Protein AF-A0A6A6DDH5-F1 (afdb_monomer_lite)

Radius of gyration: 16.72 Å; chains: 1; bounding box: 47×40×47 Å

InterPro domains:
  IPR036465 von Willebrand factor A-like domain superfamily [SSF53300] (5-67)

Structure (mmCIF, N/CA/C/O backbone):
data_AF-A0A6A6DDH5-F1
#
_entry.id   AF-A0A6A6DDH5-F1
#
loop_
_atom_site.group_PDB
_atom_site.id
_atom_site.type_symbol
_atom_site.label_atom_id
_atom_site.label_alt_id
_atom_site.label_comp_id
_atom_site.label_asym_id
_atom_site.label_entity_id
_atom_site.label_seq_id
_atom_site.pdbx_PDB_ins_code
_atom_site.Cartn_x
_atom_site.Cartn_y
_atom_site.Car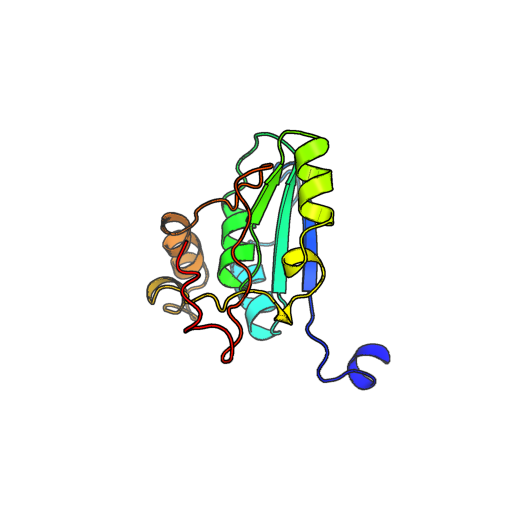tn_z
_atom_site.occupancy
_atom_site.B_iso_or_equiv
_atom_site.auth_seq_id
_atom_site.auth_comp_id
_atom_site.auth_asym_id
_atom_site.auth_atom_id
_atom_site.pdbx_PDB_model_num
ATOM 1 N N . MET A 1 1 ? -0.690 1.137 24.862 1.00 54.47 1 MET A N 1
ATOM 2 C CA . MET A 1 1 ? -1.918 0.308 24.766 1.00 54.47 1 MET A CA 1
ATOM 3 C C . MET A 1 1 ? -3.210 1.099 25.003 1.00 54.47 1 MET A C 1
ATOM 5 O O . MET A 1 1 ? -4.244 0.679 24.508 1.00 54.47 1 MET A O 1
ATOM 9 N N . GLU A 1 2 ? -3.159 2.254 25.668 1.00 69.75 2 GLU A N 1
ATOM 10 C CA . GLU A 1 2 ? -4.329 3.067 26.050 1.00 69.75 2 GLU A CA 1
ATOM 11 C C . GLU A 1 2 ? -5.161 3.611 24.865 1.00 69.75 2 GLU A C 1
ATOM 13 O O . GLU A 1 2 ? -6.388 3.559 24.877 1.00 69.75 2 GLU A O 1
ATOM 18 N N . TYR A 1 3 ? -4.515 4.038 23.773 1.00 74.31 3 TYR A N 1
ATOM 19 C CA . TYR A 1 3 ? -5.219 4.585 22.600 1.00 74.31 3 TYR A CA 1
ATOM 20 C C . TYR A 1 3 ? -6.075 3.563 21.844 1.00 74.31 3 TYR A C 1
ATOM 22 O O . TYR A 1 3 ? -7.154 3.903 21.363 1.00 74.31 3 TYR A O 1
ATOM 30 N N . ALA A 1 4 ? -5.625 2.308 21.761 1.00 77.94 4 ALA A N 1
ATOM 31 C CA . ALA A 1 4 ? -6.385 1.250 21.097 1.00 77.94 4 ALA A CA 1
ATOM 32 C C . ALA A 1 4 ? -7.666 0.895 21.870 1.00 77.94 4 ALA A C 1
ATOM 34 O O . ALA A 1 4 ? -8.670 0.545 21.261 1.00 77.94 4 ALA A O 1
ATOM 35 N N . GLN A 1 5 ? -7.640 1.020 23.202 1.00 85.75 5 GLN A N 1
ATOM 36 C CA . GLN A 1 5 ? -8.821 0.833 24.048 1.00 85.75 5 GLN A CA 1
ATOM 37 C C . GLN A 1 5 ? -9.778 2.027 23.956 1.00 85.75 5 GLN A C 1
ATOM 39 O O . GLN A 1 5 ? -10.990 1.839 23.974 1.00 85.75 5 GLN A O 1
ATOM 44 N N . LYS A 1 6 ? -9.242 3.247 23.805 1.00 93.00 6 LYS A N 1
ATOM 45 C CA . LYS A 1 6 ? -10.038 4.470 23.628 1.00 93.00 6 LYS A CA 1
ATOM 46 C C . LYS A 1 6 ? -10.787 4.508 22.291 1.00 93.00 6 LYS A C 1
ATOM 48 O O . LYS A 1 6 ? -11.897 5.028 22.234 1.00 93.00 6 LYS A O 1
ATOM 53 N N . PHE A 1 7 ? -10.199 3.955 21.228 1.00 90.12 7 PHE A N 1
ATOM 54 C CA . PHE A 1 7 ? -10.780 3.955 19.881 1.00 90.12 7 PHE A CA 1
ATOM 55 C C . PHE A 1 7 ? -10.802 2.544 19.273 1.00 90.12 7 PHE A C 1
ATOM 57 O O . PHE A 1 7 ? -10.068 2.265 18.323 1.00 90.12 7 PHE A O 1
ATOM 64 N N . PRO A 1 8 ? -11.657 1.641 19.783 1.00 87.00 8 PRO A N 1
ATOM 65 C CA . PRO A 1 8 ? -11.666 0.238 19.363 1.00 87.00 8 PRO A CA 1
ATOM 66 C C . PRO A 1 8 ? -12.061 0.048 17.891 1.00 87.00 8 PRO A C 1
ATOM 68 O O . PRO A 1 8 ? -11.634 -0.911 17.256 1.00 87.00 8 PRO A O 1
ATOM 71 N N . ASN A 1 9 ? -12.833 0.987 17.336 1.00 87.25 9 ASN A N 1
ATOM 72 C CA . ASN A 1 9 ? -13.303 0.955 15.949 1.00 87.25 9 ASN A CA 1
ATOM 73 C C . ASN A 1 9 ? -12.402 1.743 14.985 1.00 87.25 9 ASN A C 1
ATOM 75 O O . ASN A 1 9 ? -12.709 1.823 13.795 1.00 87.25 9 ASN A O 1
ATOM 79 N N . ALA A 1 10 ? -11.315 2.355 15.472 1.00 88.00 10 ALA A N 1
ATOM 80 C CA . ALA A 1 10 ? -10.403 3.084 14.601 1.00 88.00 10 ALA A CA 1
ATOM 81 C C . ALA A 1 10 ? -9.699 2.115 13.645 1.00 88.00 10 ALA A C 1
ATOM 83 O O . ALA A 1 10 ? -9.105 1.114 14.058 1.00 88.00 10 ALA A O 1
ATOM 84 N N . LYS A 1 11 ? -9.745 2.430 12.350 1.00 88.50 11 LYS A N 1
ATOM 85 C CA . LYS A 1 11 ? -8.979 1.700 11.344 1.00 88.50 11 LYS A CA 1
ATOM 86 C C . LYS A 1 11 ? -7.496 2.012 11.519 1.00 88.50 11 LYS A C 1
ATOM 88 O O . LYS A 1 11 ? -7.097 3.167 11.643 1.00 88.50 11 LYS A O 1
ATOM 93 N N . LYS A 1 12 ? -6.684 0.957 11.551 1.00 92.19 12 LYS A N 1
ATOM 94 C CA . LYS A 1 12 ? -5.226 1.061 11.593 1.00 92.19 12 LYS A CA 1
ATOM 95 C C . LYS A 1 12 ? -4.723 1.181 10.165 1.00 92.19 12 LYS A C 1
ATOM 97 O O . LYS A 1 12 ? -5.136 0.400 9.309 1.00 92.19 12 LYS A O 1
ATOM 102 N N . ARG A 1 13 ? -3.832 2.136 9.931 1.00 93.38 13 ARG A N 1
ATOM 103 C CA . ARG A 1 13 ? -3.279 2.430 8.615 1.00 93.38 13 ARG A CA 1
ATOM 104 C C . ARG A 1 13 ? -1.795 2.737 8.739 1.00 93.38 13 ARG A C 1
ATOM 106 O O . ARG A 1 13 ? -1.396 3.450 9.656 1.00 93.38 13 ARG A O 1
ATOM 113 N N . ILE A 1 14 ? 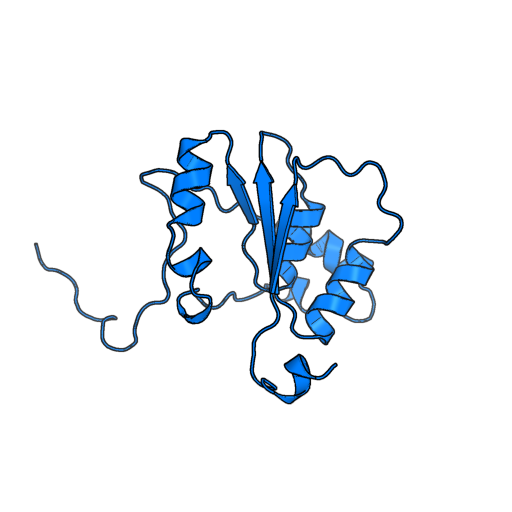-1.001 2.181 7.836 1.00 95.38 14 ILE A N 1
ATOM 114 C CA . ILE A 1 14 ? 0.424 2.456 7.677 1.00 95.38 14 ILE A CA 1
ATOM 115 C C . ILE A 1 14 ? 0.590 3.181 6.344 1.00 95.38 14 ILE A C 1
ATOM 117 O O . ILE A 1 14 ? 0.064 2.722 5.334 1.00 95.38 14 ILE A O 1
ATOM 121 N N . LEU A 1 15 ? 1.301 4.307 6.357 1.00 93.62 15 LEU A N 1
ATOM 122 C CA . LEU A 1 15 ? 1.746 5.003 5.151 1.00 93.62 15 LEU A CA 1
ATOM 123 C C . LEU A 1 15 ? 3.242 4.748 5.010 1.00 93.62 15 LEU A C 1
ATOM 125 O O . LEU A 1 15 ? 4.015 5.140 5.885 1.00 93.62 15 LEU A O 1
ATOM 129 N N . CYS A 1 16 ? 3.638 4.059 3.950 1.00 92.94 16 CYS A N 1
ATOM 130 C CA . CYS A 1 16 ? 5.029 3.783 3.640 1.00 92.94 16 CYS A CA 1
ATOM 131 C C . CYS A 1 16 ? 5.486 4.734 2.539 1.00 92.94 16 CYS A C 1
ATOM 133 O O . CYS A 1 16 ? 5.012 4.640 1.412 1.00 92.94 16 CYS A O 1
ATOM 135 N N . LEU A 1 17 ? 6.382 5.655 2.885 1.00 91.12 17 LEU A N 1
ATOM 136 C CA . LEU A 1 17 ? 7.097 6.486 1.922 1.00 91.12 17 LEU A CA 1
ATOM 137 C C . LEU A 1 17 ? 8.458 5.827 1.694 1.00 91.12 17 LEU A C 1
ATOM 139 O O . LEU A 1 17 ? 9.214 5.666 2.656 1.00 91.12 17 LEU A O 1
ATOM 143 N N . SER A 1 18 ? 8.744 5.414 0.465 1.00 89.38 18 SER A N 1
ATOM 144 C CA . SER A 1 18 ? 9.995 4.742 0.108 1.00 89.38 18 SER A CA 1
ATOM 145 C C . SER A 1 18 ? 10.439 5.164 -1.288 1.00 89.38 18 SER A C 1
ATOM 147 O O . SER A 1 18 ? 9.622 5.530 -2.127 1.00 89.38 18 SER A O 1
ATOM 149 N N . ASP A 1 19 ? 11.743 5.133 -1.508 1.00 85.75 19 ASP A N 1
ATOM 150 C CA . ASP A 1 19 ? 12.409 5.254 -2.803 1.00 85.75 19 ASP A CA 1
ATOM 151 C C . ASP A 1 19 ? 12.349 3.969 -3.647 1.00 85.75 19 ASP A C 1
ATOM 153 O O . ASP A 1 19 ? 12.659 4.027 -4.828 1.00 85.75 19 ASP A O 1
ATOM 157 N N . GLY A 1 20 ? 11.897 2.844 -3.076 1.00 78.31 20 GLY A N 1
ATOM 158 C CA . GLY A 1 20 ? 11.740 1.560 -3.772 1.00 78.31 20 GLY A CA 1
ATOM 159 C C . GLY A 1 20 ? 12.907 0.584 -3.593 1.00 78.31 20 GLY A C 1
ATOM 160 O O . GLY A 1 20 ? 12.774 -0.583 -3.957 1.00 78.31 20 GLY A O 1
ATOM 161 N N . GLU A 1 21 ? 14.012 1.007 -2.969 1.00 82.56 21 GLU A N 1
ATOM 162 C CA . GLU A 1 21 ? 15.199 0.162 -2.808 1.00 82.56 21 GLU A CA 1
ATOM 163 C C . GLU A 1 21 ? 15.216 -0.557 -1.442 1.00 82.56 21 GLU A C 1
ATOM 165 O O . GLU A 1 21 ? 15.547 0.014 -0.394 1.00 82.56 21 GLU A O 1
ATOM 170 N N . ASP A 1 22 ? 14.918 -1.862 -1.423 1.00 82.81 22 ASP A N 1
ATOM 171 C CA . ASP A 1 22 ? 15.095 -2.675 -0.213 1.00 82.81 22 ASP A CA 1
ATOM 172 C C . ASP A 1 22 ? 16.557 -3.103 -0.014 1.00 82.81 22 ASP A C 1
ATOM 174 O O . ASP A 1 22 ? 17.057 -4.047 -0.626 1.00 82.81 22 ASP A O 1
ATOM 178 N N . THR A 1 23 ? 17.244 -2.449 0.922 1.00 81.88 23 THR A N 1
ATOM 179 C CA . THR A 1 23 ? 18.658 -2.740 1.217 1.00 81.88 23 THR A CA 1
ATOM 180 C C . THR A 1 23 ? 18.880 -3.611 2.456 1.00 81.88 23 THR A C 1
ATOM 182 O O . THR A 1 23 ? 19.979 -4.143 2.651 1.00 81.88 23 THR A O 1
ATOM 185 N N . LYS A 1 24 ? 17.899 -3.717 3.367 1.00 85.69 24 LYS A N 1
ATOM 186 C CA . LYS A 1 24 ? 18.135 -4.229 4.738 1.00 85.69 24 LYS A CA 1
ATOM 187 C C . LYS A 1 24 ? 16.980 -5.014 5.358 1.00 85.69 24 LYS A C 1
ATOM 189 O O . LYS A 1 24 ? 17.093 -5.389 6.535 1.00 85.69 24 LYS A O 1
ATOM 194 N N . SER A 1 25 ? 15.885 -5.272 4.646 1.00 84.81 25 SER A N 1
ATOM 195 C CA . SER A 1 25 ? 14.767 -6.004 5.239 1.00 84.81 25 SER A CA 1
ATOM 196 C C . SER A 1 25 ? 15.170 -7.423 5.633 1.00 84.81 25 SER A C 1
ATOM 198 O O . SER A 1 25 ? 15.809 -8.171 4.900 1.00 84.81 25 SER A O 1
ATOM 200 N N . ARG A 1 26 ? 14.812 -7.802 6.864 1.00 88.25 26 ARG A N 1
ATOM 201 C CA . ARG A 1 26 ? 15.117 -9.129 7.437 1.00 88.25 26 ARG A CA 1
ATOM 202 C C . ARG A 1 26 ? 13.901 -10.043 7.497 1.00 88.25 26 ARG A C 1
ATOM 204 O O . ARG A 1 26 ? 14.035 -11.240 7.734 1.00 88.25 26 ARG A O 1
ATOM 211 N N . GLN A 1 27 ? 12.711 -9.466 7.366 1.00 91.00 27 GLN A N 1
ATOM 212 C CA . GLN A 1 27 ? 11.454 -10.197 7.390 1.00 91.00 27 GLN A CA 1
ATOM 213 C C . GLN A 1 27 ? 10.971 -10.421 5.967 1.00 91.00 27 GLN A C 1
ATOM 215 O O . GLN A 1 27 ? 11.152 -9.575 5.100 1.00 91.00 27 GLN A O 1
ATOM 220 N N . ARG A 1 28 ? 10.327 -11.562 5.740 1.00 91.62 28 ARG A N 1
ATOM 221 C CA . ARG A 1 28 ? 9.753 -11.884 4.440 1.00 91.62 28 ARG A CA 1
ATOM 222 C C . ARG A 1 28 ? 8.449 -11.112 4.253 1.00 91.62 28 ARG A C 1
ATOM 224 O O . ARG A 1 28 ? 7.558 -11.192 5.099 1.00 91.62 28 ARG A O 1
ATOM 231 N N . VAL A 1 29 ? 8.308 -10.425 3.124 1.00 91.88 29 VAL A N 1
ATOM 232 C CA . VAL A 1 29 ? 7.141 -9.579 2.823 1.00 91.88 29 VAL A CA 1
ATOM 233 C C . VAL A 1 29 ? 5.811 -10.349 2.851 1.00 91.88 29 VAL A C 1
ATOM 235 O O . VAL A 1 29 ? 4.811 -9.854 3.370 1.00 91.88 29 VAL A O 1
ATOM 238 N N . HIS A 1 30 ? 5.799 -11.613 2.415 1.00 92.25 30 HIS A N 1
ATOM 239 C CA . HIS A 1 30 ? 4.598 -12.449 2.471 1.00 92.25 30 HIS A CA 1
ATOM 240 C C . HIS A 1 30 ? 4.148 -12.748 3.908 1.00 92.25 30 HIS A C 1
ATOM 242 O O . HIS A 1 30 ? 2.945 -12.764 4.167 1.00 92.25 30 HIS A O 1
ATOM 248 N N . ASP A 1 31 ? 5.071 -12.907 4.860 1.00 91.38 31 ASP A N 1
ATOM 249 C CA . ASP A 1 31 ? 4.720 -13.098 6.274 1.00 91.38 31 ASP A CA 1
ATOM 250 C C . ASP A 1 31 ? 4.148 -11.808 6.880 1.00 91.38 31 ASP A C 1
ATOM 252 O O . ASP A 1 31 ? 3.215 -11.851 7.686 1.00 91.38 31 ASP A O 1
ATOM 256 N N . ILE A 1 32 ? 4.674 -10.650 6.465 1.00 93.31 32 ILE A N 1
ATOM 257 C CA . ILE A 1 32 ? 4.150 -9.333 6.853 1.00 93.31 32 ILE A CA 1
ATOM 258 C C . ILE A 1 32 ? 2.729 -9.153 6.309 1.00 93.31 32 ILE A C 1
ATOM 260 O O . ILE A 1 32 ? 1.842 -8.759 7.065 1.00 93.31 32 ILE A O 1
ATOM 264 N N . SER A 1 33 ? 2.486 -9.514 5.044 1.00 92.81 33 SER A N 1
ATOM 265 C CA . SER A 1 33 ? 1.168 -9.376 4.410 1.00 92.81 33 SER A CA 1
ATOM 266 C C . SER A 1 33 ? 0.063 -10.090 5.191 1.00 92.81 33 SER A C 1
ATOM 268 O O . SER A 1 33 ? -0.991 -9.513 5.454 1.00 92.81 33 SER A O 1
ATOM 270 N N . ILE A 1 34 ? 0.331 -11.310 5.669 1.00 91.50 34 ILE A N 1
ATOM 271 C CA . ILE A 1 34 ? -0.625 -12.077 6.472 1.00 91.50 34 ILE A CA 1
ATOM 272 C C . ILE A 1 34 ? -0.890 -11.393 7.808 1.00 91.50 34 ILE A C 1
ATOM 274 O O . ILE A 1 34 ? -2.048 -11.268 8.203 1.00 91.50 34 ILE A O 1
ATOM 278 N N . LYS A 1 35 ? 0.156 -10.913 8.489 1.00 93.00 35 LYS A N 1
ATOM 279 C CA . LYS A 1 35 ? 0.010 -10.228 9.779 1.00 93.00 35 LYS A CA 1
ATOM 280 C C . LYS A 1 35 ? -0.827 -8.958 9.649 1.00 93.00 35 LYS A C 1
ATOM 282 O O . LYS A 1 35 ? -1.744 -8.757 10.443 1.00 93.00 35 LYS A O 1
ATOM 287 N N . LEU A 1 36 ? -0.543 -8.114 8.655 1.00 94.25 36 LEU A N 1
ATOM 288 C CA . LEU A 1 36 ? -1.289 -6.869 8.445 1.00 94.25 36 LEU A CA 1
ATOM 289 C C . LEU A 1 36 ? -2.770 -7.151 8.185 1.00 94.25 36 LEU A C 1
ATOM 291 O O . LEU A 1 36 ? -3.632 -6.560 8.834 1.00 94.25 36 LEU A O 1
ATOM 295 N N . MET A 1 37 ? -3.062 -8.134 7.335 1.00 90.31 37 MET A N 1
ATOM 296 C CA . MET A 1 37 ? -4.432 -8.556 7.064 1.00 90.31 37 MET A CA 1
ATOM 297 C C . MET A 1 37 ? -5.147 -9.127 8.290 1.00 90.31 37 MET A C 1
ATOM 299 O O . MET A 1 37 ? -6.275 -8.731 8.576 1.00 90.31 37 MET A O 1
ATOM 303 N N . GLN A 1 38 ? -4.502 -10.023 9.044 1.00 90.50 38 GLN A N 1
ATOM 304 C CA . GLN A 1 38 ? -5.068 -10.605 10.269 1.00 90.50 38 GLN A CA 1
ATOM 305 C C . GLN A 1 38 ? -5.397 -9.536 11.315 1.00 90.50 38 GLN A C 1
ATOM 307 O O . GLN A 1 38 ? -6.376 -9.658 12.049 1.00 90.50 38 GLN A O 1
ATOM 312 N N . HIS A 1 39 ? -4.602 -8.467 11.368 1.00 91.44 39 HIS A N 1
ATOM 313 C CA . HIS A 1 39 ? -4.832 -7.338 12.260 1.00 91.44 39 HIS A CA 1
ATOM 314 C C . HIS A 1 39 ? -5.719 -6.236 11.662 1.00 91.44 39 HIS A C 1
ATOM 316 O O . HIS A 1 39 ? -5.919 -5.214 12.327 1.00 91.44 39 HIS A O 1
ATOM 322 N N . ASN A 1 40 ? -6.263 -6.439 10.452 1.00 90.56 40 ASN A N 1
ATOM 323 C CA . ASN A 1 40 ? -7.055 -5.460 9.705 1.00 90.56 40 ASN A CA 1
ATOM 324 C C . ASN A 1 40 ? -6.348 -4.084 9.655 1.00 90.56 40 ASN A C 1
ATOM 326 O O . ASN A 1 40 ? -6.931 -3.039 9.964 1.00 90.56 40 ASN A O 1
ATOM 330 N N . ILE A 1 41 ? -5.051 -4.119 9.336 1.00 94.38 41 ILE A N 1
ATOM 331 C CA . ILE A 1 41 ? -4.197 -2.951 9.126 1.00 94.38 41 ILE A CA 1
ATOM 332 C C . ILE A 1 41 ? -4.103 -2.708 7.625 1.00 94.38 41 ILE A C 1
ATOM 334 O O . ILE A 1 41 ? -3.646 -3.579 6.887 1.00 94.38 41 ILE A O 1
ATOM 338 N N . LEU A 1 42 ? -4.510 -1.517 7.202 1.00 93.25 42 LEU A N 1
ATOM 339 C CA . LEU A 1 42 ? -4.337 -1.045 5.835 1.00 93.25 42 LEU A CA 1
ATOM 340 C C . LEU A 1 42 ? -2.892 -0.575 5.638 1.00 93.25 42 LEU A C 1
ATOM 342 O O . LEU A 1 42 ? -2.350 0.106 6.511 1.00 93.25 42 LEU A O 1
ATOM 346 N N . PHE A 1 43 ? -2.276 -0.897 4.507 1.00 95.31 43 PHE A N 1
ATOM 347 C CA . PHE A 1 43 ? -0.933 -0.435 4.163 1.00 95.31 43 PHE A CA 1
ATOM 348 C C . PHE A 1 43 ? -0.965 0.288 2.820 1.00 95.31 43 PHE A C 1
ATOM 350 O O . PHE A 1 43 ? -1.303 -0.321 1.818 1.00 95.31 43 PHE A O 1
ATOM 357 N N . ASP A 1 44 ? -0.632 1.576 2.800 1.00 93.75 44 ASP A N 1
ATOM 358 C CA . ASP A 1 44 ? -0.425 2.316 1.554 1.00 93.75 44 ASP A CA 1
ATOM 359 C C . ASP A 1 44 ? 1.070 2.462 1.280 1.00 93.75 44 ASP A C 1
ATOM 361 O O . ASP A 1 44 ? 1.824 2.852 2.176 1.00 93.75 44 ASP A O 1
ATOM 365 N N . SER A 1 45 ? 1.476 2.232 0.036 1.00 93.50 45 SER A N 1
ATOM 366 C CA . SER A 1 45 ? 2.824 2.507 -0.450 1.00 93.50 45 SER A CA 1
ATOM 367 C C . SER A 1 45 ? 2.829 3.745 -1.338 1.00 93.50 45 SER A C 1
ATOM 369 O O . SER A 1 45 ? 1.981 3.908 -2.217 1.00 93.50 45 SER A O 1
ATOM 371 N N . PHE A 1 46 ? 3.809 4.606 -1.096 1.00 91.25 46 PHE A N 1
ATOM 372 C CA . PHE A 1 46 ? 4.135 5.778 -1.891 1.00 91.25 46 PHE A CA 1
ATOM 373 C C . PHE A 1 46 ? 5.587 5.622 -2.331 1.00 91.25 46 PHE A C 1
ATOM 375 O O . PHE A 1 46 ? 6.506 5.805 -1.528 1.00 91.25 46 PHE A O 1
ATOM 382 N N . CYS A 1 47 ? 5.766 5.242 -3.590 1.00 88.75 47 CYS A N 1
ATOM 383 C CA . CYS A 1 47 ? 7.069 5.092 -4.216 1.00 88.75 47 CYS A CA 1
ATOM 384 C C . CYS A 1 47 ? 7.466 6.433 -4.839 1.00 88.75 47 CYS A C 1
ATOM 386 O O . CYS A 1 47 ? 6.781 6.957 -5.725 1.00 88.75 47 CYS A O 1
ATOM 388 N N . LEU A 1 48 ? 8.538 7.019 -4.318 1.00 83.31 48 LEU A N 1
ATOM 389 C CA . LEU A 1 48 ? 9.124 8.256 -4.812 1.00 83.31 48 LEU A CA 1
ATOM 390 C C . LEU A 1 48 ? 10.235 7.866 -5.791 1.00 83.31 48 LEU A C 1
ATOM 392 O O . LEU A 1 48 ? 11.180 7.221 -5.362 1.00 83.31 48 LEU A O 1
ATOM 396 N N . ALA A 1 49 ? 10.138 8.297 -7.052 1.00 74.31 49 ALA A N 1
ATOM 397 C CA . ALA A 1 49 ? 11.025 7.951 -8.180 1.00 74.31 49 ALA A CA 1
ATOM 398 C C . ALA A 1 49 ? 10.570 6.762 -9.054 1.00 74.31 49 ALA A C 1
ATOM 400 O O . ALA A 1 49 ? 9.453 6.255 -8.944 1.00 74.31 49 ALA A O 1
ATOM 401 N N . GLU A 1 50 ? 11.409 6.426 -10.038 1.00 72.25 50 GLU A N 1
ATOM 402 C CA . GLU A 1 50 ? 11.114 5.479 -11.124 1.00 72.25 50 GLU A CA 1
ATOM 403 C C . GLU A 1 50 ? 11.297 4.009 -10.728 1.00 72.25 50 GLU A C 1
ATOM 405 O O . GLU A 1 50 ? 10.991 3.129 -11.531 1.00 72.25 50 GLU A O 1
ATOM 410 N N . GLU A 1 51 ? 11.773 3.722 -9.515 1.00 75.62 51 GLU A N 1
ATOM 411 C CA . GLU A 1 51 ? 11.940 2.342 -9.070 1.00 75.62 51 GLU A CA 1
ATOM 412 C C . GLU A 1 51 ? 10.591 1.677 -8.786 1.00 75.62 51 GLU A C 1
ATOM 414 O O . GLU A 1 51 ? 9.728 2.199 -8.074 1.00 75.62 51 GLU A O 1
ATOM 419 N N . ASP A 1 52 ? 10.422 0.501 -9.385 1.00 74.50 52 ASP A N 1
ATOM 420 C CA . ASP A 1 52 ? 9.214 -0.303 -9.298 1.00 74.50 52 ASP A CA 1
ATOM 421 C C . ASP A 1 52 ? 9.394 -1.393 -8.232 1.00 74.50 52 ASP A C 1
ATOM 423 O O . ASP A 1 52 ? 9.984 -2.447 -8.481 1.00 74.50 52 ASP A O 1
ATOM 427 N N . ASP A 1 53 ? 8.906 -1.129 -7.017 1.00 86.62 53 ASP A N 1
ATOM 428 C CA . ASP A 1 53 ? 8.872 -2.124 -5.943 1.00 86.62 53 ASP A CA 1
ATOM 429 C C . ASP A 1 53 ? 7.552 -2.908 -5.976 1.00 86.62 53 ASP A C 1
ATOM 431 O O . ASP A 1 53 ? 6.580 -2.614 -5.267 1.00 86.62 53 ASP A O 1
ATOM 435 N N . GLU A 1 54 ? 7.527 -3.952 -6.805 1.00 89.88 54 GLU A N 1
ATOM 436 C CA . GLU A 1 54 ? 6.388 -4.864 -6.901 1.00 89.88 54 GLU A CA 1
ATOM 437 C C . GLU A 1 54 ? 6.006 -5.489 -5.548 1.00 89.88 54 GLU A C 1
ATOM 439 O O . GLU A 1 54 ? 4.839 -5.823 -5.334 1.00 89.88 54 GLU A O 1
ATOM 444 N N . ASP A 1 55 ? 6.954 -5.702 -4.630 1.00 91.62 55 ASP A N 1
ATOM 445 C CA . ASP A 1 55 ? 6.690 -6.339 -3.338 1.00 91.62 55 ASP A CA 1
ATOM 446 C C . ASP A 1 55 ? 5.904 -5.393 -2.422 1.00 91.62 55 ASP A C 1
ATOM 448 O O . ASP A 1 55 ? 4.869 -5.790 -1.870 1.00 91.62 55 ASP A O 1
ATOM 452 N N . LEU A 1 56 ? 6.319 -4.128 -2.311 1.00 91.19 56 LEU A N 1
ATOM 453 C CA . LEU A 1 56 ? 5.560 -3.096 -1.597 1.00 91.19 56 LEU A CA 1
ATOM 454 C C . LEU A 1 56 ? 4.182 -2.887 -2.223 1.00 91.19 56 LEU A C 1
ATOM 456 O O . LEU A 1 56 ? 3.180 -2.818 -1.508 1.00 91.19 56 LEU A O 1
ATOM 460 N N . GLN A 1 57 ? 4.102 -2.862 -3.550 1.00 91.81 57 GLN A N 1
ATOM 461 C CA . GLN A 1 57 ? 2.830 -2.741 -4.254 1.00 91.81 57 GLN A CA 1
ATOM 462 C C . GLN A 1 57 ? 1.907 -3.939 -4.006 1.00 91.81 57 GLN A C 1
ATOM 464 O O . GLN A 1 57 ? 0.697 -3.766 -3.822 1.00 91.81 57 GLN A O 1
ATOM 469 N N . THR A 1 58 ? 2.464 -5.154 -3.951 1.00 93.06 58 THR A N 1
ATOM 470 C CA . THR A 1 58 ? 1.717 -6.379 -3.629 1.00 93.06 58 THR A CA 1
ATOM 471 C C . THR A 1 58 ? 1.178 -6.306 -2.213 1.00 93.06 58 THR A C 1
ATOM 473 O O . THR A 1 58 ? 0.021 -6.651 -1.964 1.00 93.06 58 THR A O 1
ATOM 476 N N . LEU A 1 59 ? 2.012 -5.853 -1.277 1.00 93.94 59 LEU A N 1
ATOM 477 C CA . LEU A 1 59 ? 1.647 -5.700 0.122 1.00 93.94 59 LEU A CA 1
ATOM 478 C C . LEU A 1 59 ? 0.496 -4.701 0.289 1.00 93.94 59 LEU A C 1
ATOM 480 O O . LEU A 1 59 ? -0.489 -5.015 0.965 1.00 93.94 59 LEU A O 1
ATOM 484 N N . SER A 1 60 ? 0.583 -3.544 -0.372 1.00 93.94 60 SER A N 1
ATOM 485 C CA . SER A 1 60 ? -0.487 -2.545 -0.384 1.00 93.94 60 SER A CA 1
ATOM 486 C C . SER A 1 60 ? -1.771 -3.120 -0.969 1.00 93.94 60 SER A C 1
ATOM 488 O O . SER A 1 60 ? -2.820 -3.084 -0.330 1.00 93.94 60 SER A O 1
ATOM 490 N N . TYR A 1 61 ? -1.682 -3.773 -2.129 1.00 92.94 61 TYR A N 1
ATOM 491 C CA . TYR A 1 61 ? -2.839 -4.370 -2.790 1.00 92.94 61 TYR A CA 1
ATOM 492 C C . TYR A 1 61 ? -3.546 -5.418 -1.920 1.00 92.94 61 TYR A C 1
ATOM 494 O O . TYR A 1 61 ? -4.764 -5.380 -1.761 1.00 92.94 61 TYR A O 1
ATOM 502 N N . LEU A 1 62 ? -2.795 -6.329 -1.292 1.00 92.38 62 LEU A N 1
ATOM 503 C CA . LEU A 1 62 ? -3.353 -7.381 -0.434 1.00 92.38 62 LEU A CA 1
ATOM 504 C C . LEU A 1 62 ? -4.037 -6.850 0.832 1.00 92.38 62 LEU A C 1
ATOM 506 O O . LEU A 1 62 ? -4.859 -7.560 1.415 1.00 92.38 62 LEU A O 1
ATOM 510 N N . THR A 1 63 ? -3.696 -5.637 1.266 1.00 92.44 63 THR A N 1
ATOM 511 C CA . THR A 1 63 ? -4.249 -4.995 2.469 1.00 92.44 63 THR A CA 1
ATOM 512 C C . THR A 1 63 ? -5.306 -3.931 2.162 1.00 92.44 63 THR A C 1
ATOM 514 O O . THR A 1 63 ? -5.696 -3.204 3.075 1.00 92.44 63 THR A O 1
ATOM 517 N N . ASP A 1 64 ? -5.801 -3.870 0.917 1.00 90.75 64 ASP A N 1
ATOM 518 C CA . ASP A 1 64 ? -6.771 -2.861 0.451 1.00 90.75 64 ASP A CA 1
ATOM 519 C C . ASP A 1 64 ? -6.224 -1.418 0.515 1.00 90.75 64 ASP A C 1
ATOM 521 O O . ASP A 1 64 ? -6.926 -0.439 0.779 1.00 90.75 64 ASP A O 1
ATOM 525 N N . GLY A 1 65 ? -4.914 -1.286 0.320 1.00 92.06 65 GLY A N 1
ATOM 526 C CA . GLY A 1 65 ? -4.224 -0.012 0.266 1.00 92.06 65 GLY A CA 1
ATOM 527 C C . GLY A 1 65 ? -3.867 0.430 -1.146 1.00 92.06 65 GLY A C 1
ATOM 528 O O . GLY A 1 65 ? -3.907 -0.326 -2.120 1.00 92.06 65 GLY A O 1
ATOM 529 N N . TYR A 1 66 ? -3.510 1.701 -1.243 1.00 92.19 66 TYR A N 1
ATOM 530 C CA . TYR A 1 66 ? -3.031 2.324 -2.455 1.00 92.19 66 TYR A CA 1
ATOM 531 C C . TYR A 1 66 ? -1.548 2.072 -2.670 1.00 92.19 66 TYR A C 1
ATOM 533 O O . TYR A 1 66 ? -0.759 1.941 -1.739 1.00 92.19 66 TYR A O 1
ATOM 541 N N . LYS A 1 67 ? -1.200 2.038 -3.948 1.00 91.75 67 LYS A N 1
ATOM 542 C CA . LYS A 1 67 ? 0.146 1.841 -4.464 1.00 91.75 67 LYS A CA 1
ATOM 543 C C . LYS A 1 67 ? 0.444 2.989 -5.413 1.00 91.75 67 LYS A C 1
ATOM 545 O O . LYS A 1 67 ? 0.206 2.898 -6.613 1.00 91.75 67 LYS A O 1
ATOM 550 N N . LEU A 1 68 ? 0.797 4.116 -4.812 1.00 90.25 68 LEU A N 1
ATOM 551 C CA . LEU A 1 68 ? 0.953 5.400 -5.477 1.00 90.25 68 LEU A CA 1
ATOM 552 C C . LEU A 1 68 ? 2.412 5.568 -5.866 1.00 90.25 68 LEU A C 1
ATOM 554 O O . LEU A 1 68 ? 3.305 5.292 -5.068 1.00 90.25 68 LEU A O 1
ATOM 558 N N . GLN A 1 69 ? 2.636 6.044 -7.080 1.00 88.94 69 GLN A N 1
ATOM 559 C CA . GLN A 1 69 ? 3.963 6.385 -7.557 1.00 88.94 69 GLN A CA 1
ATOM 560 C C . GLN A 1 69 ? 3.960 7.835 -8.015 1.00 88.94 69 GLN A C 1
ATOM 562 O O . GLN A 1 69 ? 3.039 8.277 -8.706 1.00 88.94 69 GLN A O 1
ATOM 567 N N . SER A 1 70 ? 4.989 8.569 -7.611 1.00 87.75 70 SER A N 1
ATOM 568 C CA . SER A 1 70 ? 5.224 9.937 -8.058 1.00 87.75 70 SER A CA 1
ATOM 569 C C . SER A 1 70 ? 6.662 10.085 -8.519 1.00 87.75 70 SER A C 1
ATOM 571 O O . SER A 1 70 ? 7.595 9.844 -7.750 1.00 87.75 70 SER A O 1
ATOM 573 N N . SER A 1 71 ? 6.828 10.538 -9.755 1.00 86.38 71 SER A N 1
ATOM 574 C CA . SER A 1 71 ? 8.130 10.842 -10.350 1.00 86.38 71 SER A CA 1
ATOM 575 C C . SER A 1 71 ? 8.492 12.320 -10.194 1.00 86.38 71 SER A C 1
ATOM 577 O O . SER A 1 71 ? 9.661 12.679 -10.301 1.00 86.38 71 SER A O 1
ATOM 579 N N . THR A 1 72 ? 7.507 13.190 -9.928 1.00 88.00 72 THR A N 1
ATOM 580 C CA . THR A 1 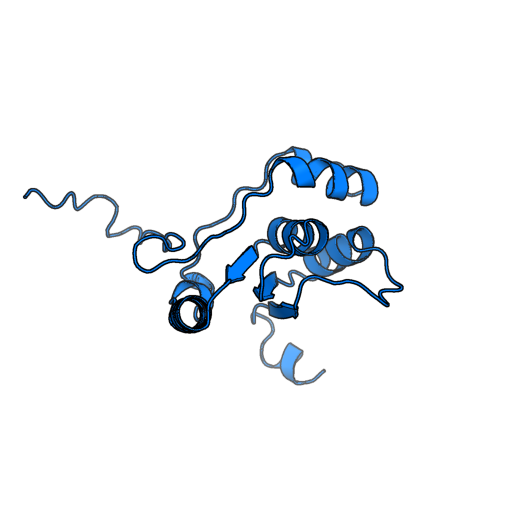72 ? 7.724 14.633 -9.738 1.00 88.00 72 THR A CA 1
ATOM 581 C C . THR A 1 72 ? 7.142 15.146 -8.422 1.00 88.00 72 THR A C 1
ATOM 583 O O . THR A 1 72 ? 6.244 14.542 -7.829 1.00 88.00 72 THR A O 1
ATOM 586 N N . MET A 1 73 ? 7.644 16.297 -7.968 1.00 87.75 73 MET A N 1
ATOM 587 C CA . MET A 1 73 ? 7.151 16.955 -6.756 1.00 87.75 73 MET A CA 1
ATOM 588 C C . MET A 1 73 ? 5.682 17.366 -6.901 1.00 87.75 73 MET A C 1
ATOM 590 O O . MET A 1 73 ? 4.905 17.215 -5.967 1.00 87.75 73 MET A O 1
ATOM 594 N N . GLU A 1 74 ? 5.279 17.828 -8.084 1.00 88.81 74 GLU A N 1
ATOM 595 C CA . GLU A 1 74 ? 3.904 18.238 -8.373 1.00 88.81 74 GLU A CA 1
ATOM 596 C C . GLU A 1 74 ? 2.933 17.061 -8.234 1.00 88.81 74 GLU A C 1
ATOM 598 O O . GLU A 1 74 ? 1.851 17.217 -7.672 1.00 88.81 74 GLU A O 1
ATOM 603 N N . GLN A 1 75 ? 3.330 15.870 -8.696 1.00 88.56 75 GLN A N 1
ATOM 604 C CA . GLN A 1 75 ? 2.546 14.648 -8.510 1.00 88.56 75 GLN A CA 1
ATOM 605 C C . GLN A 1 75 ? 2.449 14.265 -7.034 1.00 88.56 75 GLN A C 1
ATOM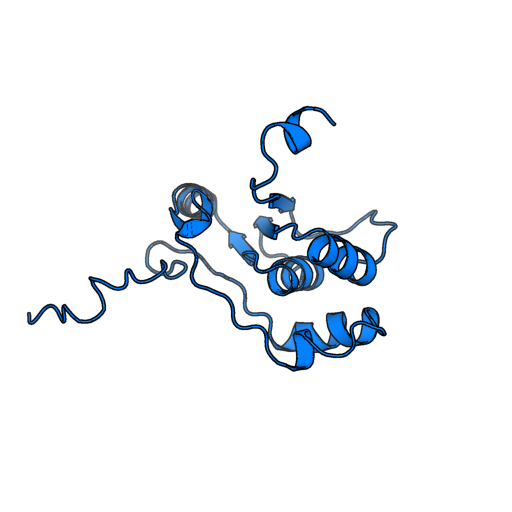 607 O O . GLN A 1 75 ? 1.365 13.932 -6.561 1.00 88.56 75 GLN A O 1
ATOM 612 N N . ALA A 1 76 ? 3.558 14.350 -6.293 1.00 88.56 76 ALA A N 1
ATOM 613 C CA . ALA A 1 76 ? 3.569 14.063 -4.862 1.00 88.56 76 ALA A CA 1
ATOM 614 C C . ALA A 1 76 ? 2.652 15.023 -4.081 1.00 88.56 76 ALA A C 1
ATOM 616 O O . ALA A 1 76 ? 1.888 14.586 -3.220 1.00 88.56 76 ALA A O 1
ATOM 617 N N . THR A 1 77 ? 2.670 16.319 -4.409 1.00 88.94 77 THR A N 1
ATOM 618 C CA . THR A 1 77 ? 1.750 17.305 -3.826 1.00 88.94 77 THR A CA 1
ATOM 619 C C . THR A 1 77 ? 0.300 16.992 -4.185 1.00 88.94 77 THR A C 1
ATOM 621 O O . THR A 1 77 ? -0.533 16.931 -3.284 1.00 88.94 77 THR A O 1
ATOM 624 N N . ALA A 1 78 ? 0.006 16.701 -5.456 1.00 89.81 78 ALA A N 1
ATOM 625 C CA . ALA A 1 78 ? -1.343 16.336 -5.887 1.00 89.81 78 ALA A CA 1
ATOM 626 C C . ALA A 1 78 ? -1.872 15.109 -5.127 1.00 89.81 78 ALA A C 1
ATOM 628 O O . ALA A 1 78 ? -3.008 15.115 -4.666 1.00 89.81 78 ALA A O 1
ATOM 629 N N . ILE A 1 79 ? -1.036 14.085 -4.922 1.00 90.00 79 ILE A N 1
ATOM 630 C CA . ILE A 1 79 ? -1.383 12.890 -4.143 1.00 90.00 79 ILE A CA 1
ATOM 631 C C . ILE A 1 79 ? -1.769 13.239 -2.699 1.00 90.00 79 ILE A C 1
ATOM 633 O O . ILE A 1 79 ? -2.739 12.688 -2.176 1.00 90.00 79 ILE A O 1
ATOM 637 N N . CYS A 1 80 ? -1.025 14.137 -2.052 1.00 88.88 80 CYS A N 1
ATOM 638 C CA . CYS A 1 80 ? -1.301 14.570 -0.680 1.00 88.88 80 CYS A CA 1
ATOM 639 C C . CYS A 1 80 ? -2.628 15.330 -0.546 1.00 88.88 80 CYS A C 1
ATOM 641 O O . CYS A 1 80 ? -3.196 15.369 0.545 1.00 88.88 80 CYS A O 1
ATOM 643 N N . GLU A 1 81 ? -3.119 15.917 -1.634 1.00 89.50 81 GLU A N 1
ATOM 644 C CA . GLU A 1 81 ? -4.371 16.675 -1.669 1.00 89.50 81 GLU A CA 1
ATOM 645 C C . GLU A 1 81 ? -5.591 15.805 -2.010 1.00 89.50 81 GLU A C 1
ATOM 647 O O . GLU A 1 81 ? -6.722 16.238 -1.804 1.00 89.50 81 GLU A O 1
ATOM 652 N N . LEU A 1 82 ? -5.391 14.562 -2.467 1.00 89.19 82 LEU A N 1
ATOM 653 C CA . LEU A 1 82 ? -6.487 13.659 -2.819 1.00 89.19 82 LEU A CA 1
ATOM 654 C C . LEU A 1 82 ? -7.323 13.268 -1.594 1.00 89.19 82 LEU A C 1
ATOM 656 O O . LEU A 1 82 ? -6.845 12.608 -0.663 1.00 89.19 82 LEU A O 1
ATOM 660 N N . GLU A 1 83 ? -8.627 13.533 -1.647 1.00 87.94 83 GLU A N 1
ATOM 661 C CA . GLU A 1 83 ? -9.579 13.109 -0.621 1.00 87.94 83 GLU A CA 1
ATOM 662 C C . GLU A 1 83 ? -9.538 11.603 -0.312 1.00 87.94 83 GLU A C 1
ATOM 664 O O . GLU A 1 83 ? -9.519 11.269 0.871 1.00 87.94 83 GLU A O 1
ATOM 669 N N . PRO A 1 84 ? -9.441 10.659 -1.275 1.00 84.88 84 PRO A N 1
ATOM 670 C CA . PRO A 1 84 ? -9.342 9.237 -0.932 1.00 84.88 84 PRO A CA 1
ATOM 671 C C . PRO A 1 84 ? -8.029 8.869 -0.213 1.00 84.88 84 PRO A C 1
ATOM 673 O O . PRO A 1 84 ? -7.954 7.839 0.471 1.00 84.88 84 PRO A O 1
ATOM 676 N N . VAL A 1 85 ? -6.983 9.695 -0.324 1.00 88.75 85 VAL A N 1
ATOM 677 C CA . VAL A 1 85 ? -5.742 9.540 0.448 1.00 88.75 85 VAL A CA 1
ATOM 678 C C . VAL A 1 85 ? -5.930 10.072 1.867 1.00 88.75 85 VAL A C 1
ATOM 680 O O . VAL A 1 85 ? -5.489 9.415 2.813 1.00 88.75 85 VAL A O 1
ATOM 683 N N . LEU A 1 86 ? -6.623 11.196 2.040 1.00 88.75 86 LEU A N 1
ATOM 684 C CA . LEU A 1 86 ? -6.857 11.827 3.343 1.00 88.75 86 LEU A CA 1
ATOM 685 C C . LEU A 1 86 ? -7.967 11.140 4.154 1.00 88.75 86 LEU A C 1
ATOM 687 O O . LEU A 1 86 ? -7.851 10.993 5.372 1.00 88.75 86 LEU A O 1
ATOM 691 N N . TYR A 1 87 ? -9.016 10.658 3.489 1.00 88.56 87 TYR A N 1
ATOM 692 C CA . TYR A 1 87 ? -10.204 10.089 4.107 1.00 88.56 87 TYR A CA 1
ATOM 693 C C . TYR A 1 87 ? -10.542 8.704 3.545 1.00 88.56 87 TYR A C 1
ATOM 695 O O . TYR A 1 87 ? -11.123 8.534 2.476 1.00 88.56 87 TYR A O 1
ATOM 703 N N . GLN A 1 88 ? -10.215 7.673 4.329 1.00 86.56 88 GLN A N 1
ATOM 704 C CA . GLN A 1 88 ? -10.334 6.270 3.920 1.00 86.56 88 GLN A CA 1
ATOM 705 C C . GLN A 1 88 ? -11.766 5.848 3.540 1.00 86.56 88 GLN A C 1
ATOM 707 O O . GLN A 1 88 ? -11.937 4.948 2.725 1.00 86.56 88 GLN A O 1
ATOM 712 N N . VAL A 1 89 ? -12.801 6.472 4.111 1.00 87.50 89 VAL A N 1
ATOM 713 C CA . VAL A 1 89 ? -14.209 6.104 3.851 1.00 87.50 89 VAL A CA 1
ATOM 714 C C . VAL A 1 89 ? -14.635 6.437 2.417 1.00 87.50 89 VAL A C 1
ATOM 716 O O . VAL A 1 89 ? -15.552 5.816 1.883 1.00 87.50 89 VAL A O 1
ATOM 719 N N . GLU A 1 90 ? -13.947 7.379 1.774 1.00 87.31 90 GLU A N 1
ATOM 720 C CA . GLU A 1 90 ? -14.193 7.764 0.385 1.00 87.31 90 GLU A CA 1
ATOM 721 C C . GLU A 1 90 ? -13.481 6.879 -0.632 1.00 87.31 90 GLU A C 1
ATOM 723 O O . GLU A 1 90 ? -13.631 7.083 -1.839 1.00 87.31 90 GLU A O 1
ATOM 728 N N . ARG A 1 91 ? -12.732 5.874 -0.174 1.00 89.06 91 ARG A N 1
ATOM 729 C CA . ARG A 1 91 ? -12.122 4.899 -1.069 1.00 89.06 91 ARG A CA 1
ATOM 730 C C . ARG A 1 91 ? -13.181 3.940 -1.613 1.00 89.06 91 ARG A C 1
ATOM 732 O O . ARG A 1 91 ? -14.052 3.496 -0.857 1.00 89.06 91 ARG A O 1
ATOM 739 N N . PRO A 1 92 ? -13.126 3.601 -2.909 1.00 87.69 92 PRO A N 1
ATOM 740 C CA . PRO A 1 92 ? -13.940 2.531 -3.455 1.00 87.69 92 PRO A CA 1
ATOM 741 C C . PRO A 1 92 ? -13.528 1.208 -2.806 1.00 87.69 92 PRO A C 1
ATOM 743 O O . PRO A 1 92 ? -12.377 1.025 -2.419 1.00 87.69 92 PRO A O 1
ATOM 746 N N . GLU A 1 93 ? -14.475 0.285 -2.685 1.00 84.75 93 GLU A N 1
ATOM 747 C CA . GLU A 1 93 ? -14.191 -1.041 -2.140 1.00 84.75 93 GLU A CA 1
ATOM 748 C C . GLU A 1 93 ? -13.369 -1.846 -3.150 1.00 84.75 93 GLU A C 1
ATOM 750 O O . GLU A 1 93 ? -13.768 -1.991 -4.310 1.00 84.75 93 GLU A O 1
ATOM 755 N N . LEU A 1 94 ? -12.223 -2.378 -2.720 1.00 85.12 94 LEU A N 1
ATOM 756 C CA . LEU A 1 94 ? -11.419 -3.252 -3.561 1.00 85.12 94 LEU A CA 1
ATOM 757 C C . LEU A 1 94 ? -11.965 -4.679 -3.524 1.00 85.12 94 LEU A C 1
ATOM 759 O O . LEU A 1 94 ? -12.040 -5.327 -2.479 1.00 85.12 94 LEU A O 1
ATOM 763 N N . VAL A 1 95 ? -12.273 -5.212 -4.703 1.00 85.38 95 VAL A N 1
ATOM 764 C CA . VAL A 1 95 ? -12.592 -6.631 -4.866 1.00 85.38 95 VAL A CA 1
ATOM 765 C C . VAL A 1 95 ? -11.316 -7.373 -5.241 1.00 85.38 95 VAL A C 1
ATOM 767 O O . VAL A 1 95 ? -10.875 -7.344 -6.390 1.00 85.38 95 VAL A O 1
ATOM 770 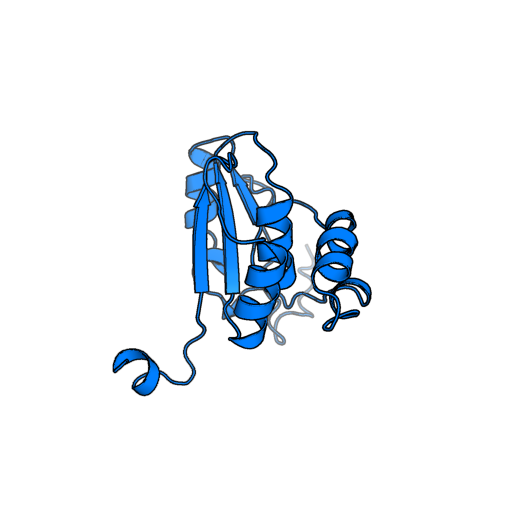N N . LEU A 1 96 ? -10.717 -8.051 -4.262 1.00 84.94 96 LEU A N 1
ATOM 771 C CA . LEU A 1 96 ? -9.551 -8.895 -4.508 1.00 84.94 96 LEU A CA 1
ATOM 772 C C . LEU A 1 96 ? -9.925 -10.106 -5.383 1.00 84.94 96 LEU A C 1
ATOM 774 O O . LEU A 1 96 ? -10.960 -10.743 -5.154 1.00 84.94 96 LEU A O 1
ATOM 778 N N . PRO A 1 97 ? -9.081 -10.491 -6.359 1.00 83.31 97 PRO A N 1
ATOM 779 C CA . PRO A 1 97 ? -9.309 -11.683 -7.157 1.00 83.31 97 PRO A CA 1
ATOM 780 C C . PRO A 1 97 ? -9.258 -12.923 -6.264 1.00 83.31 97 PRO A C 1
ATOM 782 O O . PRO A 1 97 ? -8.507 -12.978 -5.290 1.00 83.31 97 PRO A O 1
ATOM 785 N N . LYS A 1 98 ? -9.996 -13.978 -6.635 1.00 82.19 98 LYS A N 1
ATOM 786 C CA . LYS A 1 98 ? -10.026 -15.243 -5.872 1.00 82.19 98 LYS A CA 1
ATOM 787 C C . LYS A 1 98 ? -8.622 -15.774 -5.574 1.00 82.19 98 LYS A C 1
ATOM 789 O O . LYS A 1 98 ? -8.363 -16.209 -4.462 1.00 82.19 98 LYS A O 1
ATOM 794 N N . ALA A 1 99 ? -7.698 -15.663 -6.529 1.00 76.31 99 ALA A N 1
ATOM 795 C CA . ALA A 1 99 ? -6.304 -16.070 -6.350 1.00 76.31 99 ALA A CA 1
ATOM 796 C C . ALA A 1 99 ? -5.601 -15.356 -5.176 1.00 76.31 99 ALA A C 1
ATOM 798 O O . ALA A 1 99 ? -4.822 -15.992 -4.473 1.00 76.31 99 ALA A O 1
ATOM 799 N N . ALA A 1 100 ? -5.916 -14.078 -4.935 1.00 78.69 100 ALA A N 1
ATOM 800 C CA . ALA A 1 100 ? -5.391 -13.288 -3.822 1.00 78.69 100 ALA A CA 1
ATOM 801 C C . ALA A 1 100 ? -6.104 -13.574 -2.489 1.00 78.69 100 ALA A C 1
ATOM 803 O O . ALA A 1 100 ? -5.613 -13.162 -1.441 1.00 78.69 100 ALA A O 1
ATOM 804 N N . LEU A 1 101 ? -7.239 -14.278 -2.501 1.00 78.94 101 LEU A N 1
ATOM 805 C CA . LEU A 1 101 ? -7.980 -14.710 -1.307 1.00 78.94 101 LEU A CA 1
ATOM 806 C C . LEU A 1 101 ? -7.729 -16.187 -0.956 1.00 78.94 101 LEU A C 1
ATOM 808 O O . LEU A 1 101 ? -7.926 -16.604 0.185 1.00 78.94 101 LEU A O 1
ATOM 812 N N . CYS A 1 102 ? -7.289 -16.990 -1.924 1.00 75.00 102 CYS A N 1
ATOM 813 C CA . CYS A 1 102 ? -6.939 -18.393 -1.737 1.00 75.00 102 CYS A CA 1
ATOM 814 C C . CYS A 1 102 ? -5.560 -18.563 -1.069 1.00 75.00 102 CYS A C 1
ATOM 816 O O . CYS A 1 102 ? -4.772 -17.629 -0.946 1.00 75.00 102 CYS A O 1
ATOM 818 N N . HIS A 1 103 ? -5.253 -19.795 -0.650 1.00 72.94 103 HIS A N 1
ATOM 819 C CA . HIS A 1 103 ? -3.938 -20.184 -0.119 1.00 72.94 103 HIS A CA 1
ATOM 820 C C . HIS A 1 103 ? -3.483 -19.428 1.142 1.00 72.94 103 HIS A C 1
ATOM 822 O O . HIS A 1 103 ? -2.292 -19.194 1.320 1.00 72.94 103 HIS A O 1
ATOM 828 N N . ILE A 1 104 ? -4.399 -19.124 2.072 1.00 71.62 104 ILE A N 1
ATOM 829 C CA . ILE A 1 104 ? -4.055 -18.522 3.379 1.00 71.62 104 ILE A CA 1
ATOM 830 C C . ILE A 1 104 ? -2.964 -19.333 4.108 1.00 71.62 104 ILE A C 1
ATOM 832 O O . ILE A 1 104 ? -2.050 -18.756 4.688 1.00 71.62 104 ILE A O 1
ATOM 836 N N . ASN A 1 105 ? -3.006 -20.666 4.000 1.00 80.12 105 ASN A N 1
ATOM 837 C CA . ASN A 1 105 ? -2.026 -21.570 4.616 1.00 80.12 105 ASN A CA 1
ATOM 838 C C . ASN A 1 105 ? -0.670 -21.620 3.883 1.00 80.12 105 ASN A C 1
ATOM 840 O O . ASN A 1 105 ? 0.264 -22.238 4.381 1.00 80.12 105 ASN A O 1
ATOM 844 N N . HIS A 1 106 ? -0.554 -20.993 2.708 1.00 86.75 106 HIS A N 1
ATOM 845 C CA . HIS A 1 106 ? 0.686 -20.894 1.935 1.00 86.75 106 HIS A CA 1
ATOM 846 C C . HIS A 1 106 ? 0.923 -19.431 1.515 1.00 86.75 106 HIS A C 1
ATOM 848 O O . HIS A 1 106 ? 0.726 -19.088 0.343 1.00 86.75 106 HIS A O 1
ATOM 854 N N . PRO A 1 107 ? 1.361 -18.564 2.452 1.00 86.88 107 PRO A N 1
ATOM 855 C CA . PRO A 1 107 ? 1.515 -17.123 2.226 1.00 86.88 107 PRO A CA 1
ATOM 856 C C . PRO A 1 107 ? 2.393 -16.782 1.023 1.00 86.88 107 PRO A C 1
ATOM 858 O O . PRO A 1 107 ? 2.090 -15.856 0.279 1.00 86.88 107 PRO A O 1
ATOM 861 N N . TRP A 1 108 ? 3.444 -17.576 0.801 1.00 89.69 108 TRP A N 1
ATOM 862 C CA . TRP A 1 108 ? 4.346 -17.438 -0.338 1.00 89.69 108 TRP A CA 1
ATOM 863 C C . TRP A 1 108 ? 3.596 -17.562 -1.677 1.00 89.69 108 TRP A C 1
ATOM 865 O O . TRP A 1 108 ? 3.568 -16.611 -2.451 1.00 89.69 108 TRP A O 1
ATOM 875 N N . ASN A 1 109 ? 2.895 -18.680 -1.913 1.00 87.75 109 ASN A N 1
ATOM 876 C CA . ASN A 1 109 ? 2.141 -18.914 -3.157 1.00 87.75 109 ASN A CA 1
ATOM 877 C C . ASN A 1 109 ? 1.110 -17.812 -3.418 1.00 87.75 109 ASN A C 1
ATOM 879 O O . ASN A 1 109 ? 0.933 -17.360 -4.548 1.00 87.75 109 ASN A O 1
ATOM 883 N N . ARG A 1 110 ? 0.428 -17.381 -2.355 1.00 89.12 110 ARG A N 1
ATOM 884 C CA . ARG A 1 110 ? -0.572 -16.320 -2.410 1.00 89.12 110 ARG A CA 1
ATOM 885 C C . ARG A 1 110 ? 0.040 -14.988 -2.839 1.00 89.12 110 ARG A C 1
ATOM 887 O O . ARG A 1 110 ? -0.486 -14.343 -3.742 1.00 89.12 110 ARG A O 1
ATOM 894 N N . PHE A 1 111 ? 1.134 -14.585 -2.197 1.00 91.94 111 PHE A N 1
ATOM 895 C CA . PHE A 1 111 ? 1.781 -13.300 -2.435 1.00 91.94 111 PHE A CA 1
ATOM 896 C C . PHE A 1 111 ? 2.321 -13.208 -3.866 1.00 91.94 111 PHE A C 1
ATOM 898 O O . PHE A 1 111 ? 1.877 -12.367 -4.644 1.00 91.94 111 PHE A O 1
ATOM 905 N N . TYR A 1 112 ? 3.172 -14.154 -4.267 1.00 90.06 112 TYR A N 1
ATOM 906 C CA . TYR A 1 112 ? 3.754 -14.159 -5.613 1.00 90.06 112 TYR A CA 1
ATOM 907 C C . TYR A 1 112 ? 2.708 -14.418 -6.703 1.00 90.06 112 TYR A C 1
ATOM 909 O O . TYR A 1 112 ? 2.781 -13.847 -7.787 1.00 90.06 112 TYR A O 1
ATOM 917 N N . GLY A 1 113 ? 1.670 -15.206 -6.411 1.00 88.06 113 GLY A N 1
ATOM 918 C CA . GLY A 1 113 ? 0.535 -15.387 -7.314 1.00 88.06 113 GLY A CA 1
ATOM 919 C C . GLY A 1 113 ? -0.349 -14.145 -7.469 1.00 88.06 113 GLY A C 1
ATOM 920 O O . GLY A 1 113 ? -1.157 -14.108 -8.403 1.00 88.06 113 GLY A O 1
ATOM 921 N N . THR A 1 114 ? -0.221 -13.155 -6.579 1.00 89.31 114 THR A N 1
ATOM 922 C CA . THR A 1 114 ? -0.960 -11.886 -6.634 1.00 89.31 114 THR A CA 1
ATOM 923 C C . THR A 1 114 ? -0.243 -10.837 -7.480 1.00 89.31 114 THR A C 1
ATOM 925 O O . THR A 1 114 ? -0.925 -10.022 -8.095 1.00 89.31 114 THR A O 1
ATOM 928 N N . LYS A 1 115 ? 1.089 -10.916 -7.606 1.00 90.44 115 LYS A N 1
ATOM 929 C CA . LYS A 1 115 ? 1.907 -9.964 -8.375 1.00 90.44 115 LYS A CA 1
ATOM 930 C C . LYS A 1 115 ? 1.374 -9.644 -9.770 1.00 90.44 115 LYS A C 1
ATOM 932 O O . LYS A 1 115 ? 1.269 -8.492 -10.156 1.00 90.44 115 LYS A O 1
ATOM 937 N N . ARG A 1 116 ? 0.906 -10.666 -10.486 1.00 86.75 116 ARG A N 1
ATOM 938 C CA . ARG A 1 116 ? 0.316 -10.544 -11.833 1.00 86.75 116 ARG A CA 1
ATOM 939 C C . ARG A 1 116 ? -0.946 -9.672 -11.943 1.00 86.75 116 ARG A C 1
ATOM 941 O O . ARG A 1 116 ? -1.400 -9.440 -13.055 1.00 86.75 116 ARG A O 1
ATOM 948 N N . TYR A 1 117 ? -1.574 -9.296 -10.828 1.00 85.62 117 TYR A N 1
ATOM 949 C CA . TYR A 1 117 ? -2.786 -8.463 -10.803 1.00 85.62 117 TYR A CA 1
ATOM 950 C C . TYR A 1 117 ? -2.504 -7.026 -10.356 1.00 85.62 117 TYR A C 1
ATOM 952 O O . TYR A 1 117 ? -3.440 -6.253 -10.146 1.00 85.62 117 TYR A O 1
ATOM 960 N N . ILE A 1 118 ? -1.238 -6.687 -10.138 1.00 85.88 118 ILE A N 1
ATOM 961 C CA . ILE A 1 118 ? -0.837 -5.389 -9.618 1.00 85.88 118 ILE A CA 1
ATOM 962 C C . ILE A 1 118 ? -0.729 -4.411 -10.775 1.00 85.88 118 ILE A C 1
ATOM 964 O O . ILE A 1 118 ? -0.075 -4.688 -11.772 1.00 85.88 118 ILE A O 1
ATOM 968 N N . ASP A 1 119 ? -1.398 -3.274 -10.612 1.00 84.69 119 ASP A N 1
ATOM 969 C CA . ASP A 1 119 ? -1.347 -2.149 -11.541 1.00 84.69 119 ASP A CA 1
ATOM 970 C C . ASP A 1 119 ? -1.196 -0.841 -10.764 1.00 84.69 119 ASP A C 1
ATOM 972 O O . ASP A 1 119 ? -2.053 -0.523 -9.931 1.00 84.69 119 ASP A O 1
ATOM 976 N N . VAL A 1 120 ? -0.094 -0.124 -10.968 1.00 82.88 120 VAL A N 1
ATOM 977 C CA . VAL A 1 120 ? 0.280 1.061 -10.184 1.00 82.88 120 VAL A CA 1
ATOM 978 C C . VAL A 1 120 ? -0.800 2.139 -10.279 1.00 82.88 120 VAL A C 1
ATOM 980 O O . VAL A 1 120 ? -1.324 2.449 -11.347 1.00 82.88 120 VAL A O 1
ATOM 983 N N . ASN A 1 121 ? -1.138 2.756 -9.145 1.00 81.75 121 ASN A N 1
ATOM 984 C CA . ASN A 1 121 ? -2.042 3.899 -9.132 1.00 81.75 121 ASN A CA 1
ATOM 985 C C . ASN A 1 121 ? -1.266 5.158 -9.523 1.00 81.75 121 ASN A C 1
ATOM 987 O O . ASN A 1 121 ? -0.778 5.893 -8.666 1.00 81.75 121 ASN A O 1
ATOM 991 N N . TYR A 1 122 ? -1.158 5.396 -10.828 1.00 80.06 122 TYR A N 1
ATOM 992 C CA . TYR A 1 122 ? -0.564 6.621 -11.342 1.00 80.06 122 TYR A CA 1
ATOM 993 C C . TYR A 1 122 ? -1.471 7.822 -11.066 1.00 80.06 122 TYR A C 1
ATOM 995 O O . TYR A 1 122 ? -2.680 7.773 -11.315 1.00 80.06 122 TYR A O 1
ATOM 1003 N N . VAL A 1 123 ? -0.871 8.902 -10.563 1.00 82.44 123 VAL A N 1
ATOM 1004 C CA . VAL A 1 123 ? -1.563 10.165 -10.310 1.00 82.44 123 VAL A CA 1
ATOM 1005 C C . VAL A 1 123 ? -0.936 11.260 -11.149 1.00 82.44 123 VAL A C 1
ATOM 1007 O O . VAL A 1 123 ? 0.259 11.540 -11.075 1.00 82.44 123 VAL A O 1
ATOM 1010 N N . SER A 1 124 ? -1.7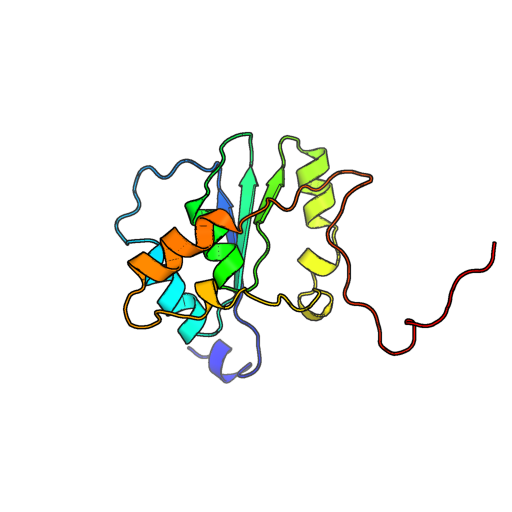72 11.902 -11.947 1.00 81.31 124 SER A N 1
ATOM 1011 C CA . SER A 1 124 ? -1.448 13.102 -12.698 1.00 81.31 124 SER A CA 1
ATOM 1012 C C . SER A 1 124 ? -2.556 14.134 -12.514 1.00 81.31 124 SER A C 1
ATOM 1014 O O . SER A 1 124 ? -3.548 13.894 -11.829 1.00 81.31 124 SER A O 1
ATOM 1016 N N . LYS A 1 125 ? -2.410 15.292 -13.158 1.00 76.12 125 LYS A N 1
ATOM 1017 C CA . LYS A 1 125 ? -3.440 16.335 -13.145 1.00 76.12 125 LYS A CA 1
ATOM 1018 C C . LYS A 1 125 ? -4.800 15.841 -13.662 1.00 76.12 125 LYS A C 1
ATOM 1020 O O . LYS A 1 125 ? -5.832 16.312 -13.197 1.00 76.12 125 LYS A O 1
ATOM 1025 N N . ASP A 1 126 ? -4.785 14.895 -14.600 1.00 83.25 126 ASP A N 1
ATOM 1026 C CA . ASP A 1 126 ? -5.984 14.415 -15.296 1.00 83.25 126 ASP A CA 1
ATOM 1027 C C . ASP A 1 126 ? -6.381 12.990 -14.874 1.00 83.25 126 ASP A C 1
ATOM 1029 O O . ASP A 1 126 ? -7.494 12.544 -15.149 1.00 83.25 126 ASP A O 1
ATOM 1033 N N . VAL A 1 127 ? -5.478 12.264 -14.206 1.00 84.44 127 VAL A N 1
ATOM 1034 C CA . VAL A 1 127 ? -5.671 10.869 -13.798 1.00 84.44 127 VAL A CA 1
ATOM 1035 C C . VAL A 1 127 ? -5.522 10.764 -12.289 1.00 84.44 127 VAL A C 1
ATOM 1037 O O . VAL A 1 127 ? -4.454 11.018 -11.746 1.00 84.44 127 VAL A O 1
ATOM 1040 N N . PHE A 1 128 ? -6.583 10.351 -11.605 1.00 85.25 128 PHE A N 1
ATOM 1041 C CA . PHE A 1 128 ? -6.581 10.149 -10.159 1.00 85.25 128 PHE A CA 1
ATOM 1042 C C . PHE A 1 128 ? -7.475 8.958 -9.778 1.00 85.25 128 PHE A C 1
ATOM 1044 O O . PHE A 1 128 ? -8.370 8.580 -10.544 1.00 85.25 128 PHE A O 1
ATOM 1051 N N . PRO A 1 129 ? -7.252 8.333 -8.606 1.00 85.44 129 PRO A N 1
ATOM 1052 C CA . PRO A 1 129 ? -8.093 7.251 -8.120 1.00 85.44 129 PRO A CA 1
ATOM 1053 C C . PRO A 1 129 ? -9.555 7.686 -8.026 1.00 85.44 129 PRO A C 1
ATOM 1055 O O . PRO A 1 129 ? -9.871 8.766 -7.527 1.00 85.44 129 PRO A O 1
ATOM 1058 N N . LYS A 1 130 ? -10.463 6.819 -8.480 1.00 85.25 130 LYS A N 1
ATOM 1059 C CA . LYS A 1 130 ? -11.899 7.083 -8.375 1.00 85.25 130 LYS A CA 1
ATOM 1060 C C . LYS A 1 130 ? -12.307 7.184 -6.909 1.00 85.25 130 LYS A C 1
ATOM 1062 O O . LYS A 1 130 ? -11.900 6.363 -6.091 1.00 85.25 130 LYS A O 1
ATOM 1067 N N . ARG A 1 131 ? -13.168 8.151 -6.610 1.00 86.56 131 ARG A N 1
ATOM 1068 C CA . ARG A 1 131 ? -13.854 8.275 -5.322 1.00 86.56 131 ARG A CA 1
ATOM 1069 C C . ARG A 1 131 ? -14.999 7.263 -5.237 1.00 86.56 131 ARG A C 1
ATOM 1071 O O . ARG A 1 131 ? -15.588 6.905 -6.257 1.00 86.56 131 ARG A O 1
ATOM 1078 N N . LYS A 1 132 ? -15.337 6.816 -4.027 1.00 87.56 132 LYS A N 1
ATOM 1079 C CA . LYS A 1 132 ? -16.522 5.993 -3.763 1.00 87.56 132 LYS A CA 1
ATOM 1080 C C . LYS A 1 132 ? -17.779 6.740 -4.210 1.00 87.56 132 LYS A C 1
ATOM 1082 O O . LYS A 1 132 ? -18.022 7.867 -3.780 1.00 87.56 132 LYS A O 1
ATOM 1087 N N . GLU A 1 133 ? -18.585 6.109 -5.058 1.00 85.12 133 GLU A N 1
ATOM 1088 C CA . GLU A 1 133 ? -19.860 6.681 -5.486 1.00 85.12 133 GLU A CA 1
ATOM 1089 C C . GLU A 1 133 ? -20.853 6.698 -4.319 1.00 85.12 133 GLU A C 1
ATOM 1091 O O . GLU A 1 133 ? -21.023 5.709 -3.600 1.00 85.12 133 GLU A O 1
ATOM 1096 N N . HIS A 1 134 ? -21.521 7.835 -4.116 1.00 79.56 134 HIS A N 1
ATOM 1097 C CA . HIS A 1 134 ? -22.559 7.937 -3.099 1.00 79.56 134 HIS A CA 1
ATOM 1098 C C . HIS A 1 134 ? -23.848 7.267 -3.611 1.00 79.56 134 HIS A C 1
ATOM 1100 O O . HIS A 1 134 ? -24.271 7.576 -4.728 1.00 79.56 134 HIS A O 1
ATOM 1106 N N . PRO A 1 135 ? -24.544 6.442 -2.804 1.00 77.44 135 PRO A N 1
ATOM 1107 C CA . PRO A 1 135 ? -25.773 5.756 -3.226 1.00 77.44 135 PRO A CA 1
ATOM 1108 C C . PRO A 1 135 ? -26.880 6.687 -3.747 1.00 77.44 135 PRO A C 1
ATOM 1110 O O . PRO A 1 135 ? -27.740 6.263 -4.505 1.00 77.44 135 PRO A O 1
ATOM 1113 N N . GLY A 1 136 ? -26.868 7.958 -3.331 1.00 75.19 136 GLY A N 1
ATOM 1114 C CA . GLY A 1 136 ? -27.823 8.982 -3.777 1.00 75.19 136 GLY A CA 1
ATOM 1115 C C . GLY A 1 136 ? -27.446 9.731 -5.064 1.00 75.19 136 GLY A C 1
ATOM 1116 O O . GLY A 1 136 ? -28.240 10.543 -5.526 1.00 75.19 136 GLY A O 1
ATOM 1117 N N . LEU A 1 137 ? -26.253 9.504 -5.624 1.00 68.50 137 LEU A N 1
ATOM 1118 C CA . LEU A 1 137 ? -25.758 10.185 -6.833 1.00 68.50 137 LEU A CA 1
ATOM 1119 C C . LEU A 1 137 ? -25.643 9.253 -8.050 1.00 68.50 137 LEU A C 1
ATOM 1121 O O . LEU A 1 137 ? -25.483 9.743 -9.166 1.00 68.50 137 LEU A O 1
ATOM 1125 N N . SER A 1 138 ? -25.796 7.936 -7.871 1.00 58.84 138 SER A N 1
ATOM 1126 C CA . SER A 1 138 ? -25.635 6.882 -8.892 1.00 58.84 138 SER A CA 1
ATOM 1127 C C . SER A 1 138 ? -26.724 6.847 -9.986 1.00 58.84 138 SER A C 1
ATOM 1129 O O . SER A 1 138 ? -26.969 5.818 -10.610 1.00 58.84 138 SER A O 1
ATOM 1131 N N . GLY A 1 139 ? -27.374 7.982 -10.256 1.00 55.38 139 GLY A N 1
ATOM 1132 C CA . GLY A 1 139 ? -28.403 8.132 -11.289 1.00 55.38 139 GLY A CA 1
ATOM 1133 C C . GLY A 1 139 ? -28.494 9.525 -11.918 1.00 55.38 139 GLY A C 1
ATOM 1134 O O . GLY A 1 139 ? -29.322 9.729 -12.805 1.00 55.38 139 GLY A O 1
ATOM 1135 N N . ILE A 1 140 ? -27.659 10.488 -11.508 1.00 53.06 140 ILE A N 1
ATOM 1136 C CA . ILE A 1 140 ? -27.643 11.820 -12.124 1.00 53.06 140 ILE A CA 1
ATOM 1137 C C . ILE A 1 140 ? -26.680 11.780 -13.311 1.00 53.06 140 ILE A C 1
ATOM 1139 O O . ILE A 1 140 ? -25.525 12.186 -13.229 1.00 53.06 140 ILE A O 1
ATOM 1143 N N . VAL A 1 141 ? -27.164 11.264 -14.440 1.00 49.91 141 VAL A N 1
ATOM 1144 C CA . VAL A 1 141 ? -26.540 11.544 -15.734 1.00 49.91 141 VAL A CA 1
ATOM 1145 C C . VAL A 1 141 ? -26.730 13.038 -15.981 1.00 49.91 141 VAL A C 1
ATOM 1147 O O . VAL A 1 141 ? -27.844 13.474 -16.281 1.00 49.91 141 VAL A O 1
ATOM 1150 N N . CYS A 1 142 ? -25.669 13.834 -15.828 1.00 48.66 142 CYS A N 1
ATOM 1151 C CA . CYS A 1 142 ? -25.645 15.196 -16.354 1.00 48.66 142 CYS A CA 1
ATOM 1152 C C . CYS A 1 142 ? -25.896 15.117 -17.862 1.00 48.66 142 CYS A C 1
ATOM 1154 O O . CYS A 1 142 ? -25.015 14.748 -18.633 1.00 48.66 142 CYS A O 1
ATOM 1156 N N . ARG A 1 143 ? -27.130 15.413 -18.276 1.00 41.66 143 ARG A N 1
ATOM 1157 C CA . ARG A 1 143 ? -27.455 15.689 -19.672 1.00 41.66 143 ARG A CA 1
ATOM 1158 C C . ARG A 1 143 ? -26.909 17.082 -19.981 1.00 41.66 143 ARG A C 1
ATOM 1160 O O . ARG A 1 143 ? -27.511 18.068 -19.565 1.00 41.66 143 ARG A O 1
ATOM 1167 N N . THR A 1 144 ? -25.764 17.135 -20.648 1.00 42.00 144 THR A N 1
ATOM 1168 C CA . THR A 1 144 ? -25.287 18.309 -21.393 1.00 42.00 144 THR A CA 1
ATOM 1169 C C . THR A 1 144 ? -25.509 18.067 -22.869 1.00 42.00 144 THR A C 1
ATOM 1171 O O . THR A 1 144 ? -25.153 16.948 -23.306 1.00 42.00 144 THR A O 1
#

Secondary structure (DSSP, 8-state):
-HHHHH-TTPPEEEEEEE-S--SS--S-HHHHHHHHHHTTEEEEEEEESS---HHHHHHHHHTT--EEEESSHHHHHHHHH-HHHH-GGGSPPP---HHHHS-TT-HHHHHHHHHTT---EE--SS--PPPPPPTTTTT-----

pLDDT: mean 84.76, std 10.16, range [41.66, 95.38]

Sequence (144 aa):
MEYAQKFPNAKKRILCLSDGEDTKSRQRVHDISIKLMQHNILFDSFCLAEEDDEDLQTLSYLTDGYKLQSSTMEQATAICELEPVLYQVERPELVLPKAALCHINHPWNRFYGTKRYIDVNYVSKDVFPKRKEHPGLSGIVCRT

Foldseek 3Di:
DVVCVVCVPDAAEAEAEEQQDDDDDPDDLLVVLLVCVVVLYAYEYEHEADHDNLSSLLSNLLSVHAQEYDPDPVQVVVCVVDPCNVPVVFAADDDQDVLLVPDSVPSPSNSVSRSVVGDHQYGDPVGHHDTHDDPVCVPPPPDD

Organism: NCBI:txid1314779